Protein AF-A0A967T658-F1 (afdb_monomer)

Sequence (73 aa):
MKIHAEDIKTGLVLPGGGARGAFQVGVLKALAELLPPGCINPFQVISGTSAGAINSIVLASKARRYRVAAAEL

Solvent-accessible surface area (backbone atoms only — not comparable to full-atom values): 4171 Å² total; per-residue (Å²): 136,86,83,52,81,91,69,65,81,41,72,42,80,33,65,58,50,58,82,58,33,55,59,56,40,54,53,46,37,53,50,44,70,75,45,65,89,85,38,49,44,79,51,82,38,74,47,44,36,71,43,12,29,57,55,37,49,45,41,59,79,28,36,75,38,29,52,62,21,36,72,74,96

Mean predicted aligned error: 4.17 Å

Nearest PDB structures (foldseek):
  8brc-assembly1_A  TM=3.379E-01  e=4.379E+00  Homo sapiens
  6soz-assembly1_C  TM=3.251E-01  e=8.581E+00  Homo sapiens

Structure (mmCIF, N/CA/C/O backbone):
data_AF-A0A967T658-F1
#
_entry.id   AF-A0A967T658-F1
#
loop_
_atom_site.group_PDB
_atom_site.id
_atom_site.type_symbol
_atom_site.label_atom_id
_atom_site.label_alt_id
_atom_site.label_comp_id
_atom_site.label_asym_id
_atom_site.label_entity_id
_atom_site.label_seq_id
_atom_site.pdbx_PDB_ins_code
_atom_site.Cartn_x
_atom_site.Cartn_y
_atom_site.Cartn_z
_atom_site.occupancy
_atom_site.B_iso_or_equiv
_atom_site.auth_seq_id
_atom_site.auth_comp_id
_atom_site.auth_asym_id
_atom_site.auth_atom_id
_atom_site.pdbx_PDB_model_num
ATOM 1 N N . MET A 1 1 ? -31.386 -6.958 -9.527 1.00 53.09 1 MET A N 1
ATOM 2 C CA . MET A 1 1 ? -30.240 -7.104 -8.607 1.00 53.09 1 MET A CA 1
ATOM 3 C C . MET A 1 1 ? -30.008 -5.746 -7.959 1.00 53.09 1 MET A C 1
ATOM 5 O O . MET A 1 1 ? -29.633 -4.823 -8.668 1.00 53.09 1 MET A O 1
ATOM 9 N N . LYS A 1 2 ? -30.373 -5.569 -6.682 1.00 51.41 2 LYS A N 1
ATOM 10 C CA . LYS A 1 2 ? -30.091 -4.324 -5.951 1.00 51.41 2 LYS A CA 1
ATOM 11 C C . LYS A 1 2 ? -28.685 -4.453 -5.383 1.00 51.41 2 LYS A C 1
AT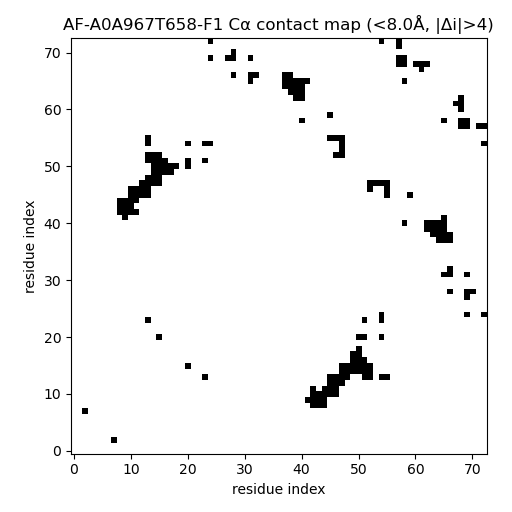OM 13 O O . LYS A 1 2 ? -28.423 -5.405 -4.661 1.00 51.41 2 LYS A O 1
ATOM 18 N N . ILE A 1 3 ? -27.794 -3.554 -5.776 1.00 58.94 3 ILE A N 1
ATOM 19 C CA . ILE A 1 3 ? -26.446 -3.467 -5.219 1.00 58.94 3 ILE A CA 1
ATOM 20 C C . ILE A 1 3 ? -26.580 -2.588 -3.982 1.00 58.94 3 ILE A C 1
ATOM 22 O O . ILE A 1 3 ? -26.983 -1.431 -4.109 1.00 58.94 3 ILE A O 1
ATOM 26 N N . HIS A 1 4 ? -26.342 -3.139 -2.798 1.00 65.75 4 HIS A N 1
ATOM 27 C CA . HIS A 1 4 ? -26.308 -2.334 -1.587 1.00 65.75 4 HIS A CA 1
ATOM 28 C C . HIS A 1 4 ? -24.924 -1.688 -1.466 1.00 65.75 4 HIS A C 1
ATOM 30 O O . HIS A 1 4 ? -23.930 -2.257 -1.918 1.00 65.75 4 HIS A O 1
ATOM 36 N N . ALA A 1 5 ? -24.837 -0.487 -0.891 1.00 62.75 5 ALA A N 1
ATOM 37 C CA . ALA A 1 5 ? -23.553 0.201 -0.742 1.00 62.75 5 ALA A CA 1
ATOM 38 C C . ALA A 1 5 ? -22.575 -0.613 0.128 1.00 62.75 5 ALA A C 1
ATOM 40 O O . ALA A 1 5 ? -21.37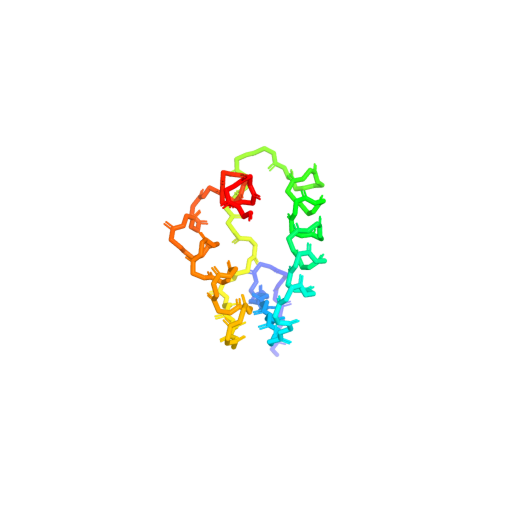7 -0.623 -0.150 1.00 62.75 5 ALA A O 1
ATOM 41 N N . GLU A 1 6 ? -23.093 -1.361 1.111 1.00 66.31 6 GLU A N 1
ATOM 42 C CA . GLU A 1 6 ? -22.327 -2.330 1.902 1.00 66.31 6 GLU A CA 1
ATOM 43 C C . GLU A 1 6 ? -21.743 -3.514 1.099 1.00 66.31 6 GLU A C 1
ATOM 45 O O . GLU A 1 6 ? -20.776 -4.126 1.552 1.00 66.31 6 GLU A O 1
ATOM 50 N N . ASP A 1 7 ? -22.251 -3.804 -0.104 1.00 71.69 7 ASP A N 1
ATOM 51 C CA . ASP A 1 7 ? -21.800 -4.923 -0.948 1.00 71.69 7 ASP A CA 1
ATOM 52 C C . ASP A 1 7 ? -20.715 -4.528 -1.968 1.00 71.69 7 ASP A C 1
ATOM 54 O O . ASP A 1 7 ? -20.201 -5.376 -2.710 1.00 71.69 7 ASP A O 1
ATOM 58 N N . ILE A 1 8 ? -20.346 -3.243 -2.040 1.00 80.75 8 ILE A N 1
ATOM 59 C CA . ILE A 1 8 ? -19.356 -2.760 -3.006 1.00 80.75 8 ILE A CA 1
ATOM 60 C C . ILE A 1 8 ? -17.947 -3.132 -2.531 1.00 80.75 8 ILE A C 1
ATOM 62 O O . ILE A 1 8 ? -17.424 -2.612 -1.544 1.00 80.75 8 ILE A O 1
ATOM 66 N N . LYS A 1 9 ? -17.295 -4.028 -3.278 1.00 86.75 9 LYS A N 1
ATOM 67 C CA . LYS A 1 9 ? -15.876 -4.351 -3.089 1.00 86.75 9 LYS A CA 1
ATOM 68 C C . LYS A 1 9 ? -15.018 -3.331 -3.827 1.00 86.75 9 LYS A C 1
ATOM 70 O O . LYS A 1 9 ? -15.091 -3.240 -5.052 1.00 86.75 9 LYS A O 1
ATOM 75 N N . THR A 1 10 ? -14.172 -2.615 -3.093 1.00 92.25 10 THR A N 1
ATOM 76 C CA . THR A 1 10 ? -13.264 -1.622 -3.672 1.00 92.25 10 THR A CA 1
ATOM 77 C C . THR A 1 10 ? -11.896 -2.254 -3.908 1.00 92.25 10 THR A C 1
ATOM 79 O O . THR A 1 10 ? -11.302 -2.860 -3.013 1.00 92.25 10 THR A O 1
ATOM 82 N N . GLY A 1 11 ? -11.397 -2.128 -5.137 1.00 95.75 11 GLY A N 1
ATOM 83 C CA . GLY A 1 11 ? -10.066 -2.582 -5.528 1.00 95.75 11 GLY A CA 1
ATOM 84 C C . GLY A 1 11 ? -9.066 -1.429 -5.608 1.00 95.75 11 GLY A C 1
ATOM 85 O O . GLY A 1 11 ? -9.399 -0.362 -6.118 1.00 95.75 11 GLY A O 1
ATOM 86 N N . LEU A 1 12 ? -7.834 -1.659 -5.154 1.00 97.31 12 LEU A N 1
ATOM 87 C CA . LEU A 1 12 ? -6.697 -0.753 -5.324 1.00 97.31 12 LEU A CA 1
ATOM 88 C C . LEU A 1 12 ? -5.679 -1.366 -6.291 1.00 97.31 12 LEU A C 1
ATOM 90 O O . LEU A 1 12 ? -5.222 -2.490 -6.089 1.00 97.31 12 LEU A O 1
ATOM 94 N N . VAL A 1 13 ? -5.285 -0.611 -7.318 1.00 97.62 13 VAL A N 1
ATOM 95 C CA . VAL A 1 13 ? -4.261 -1.023 -8.289 1.00 97.62 13 VAL A CA 1
ATOM 96 C C . VAL A 1 13 ? -3.060 -0.091 -8.183 1.00 97.62 13 VAL A C 1
ATOM 98 O O . VAL A 1 13 ? -3.178 1.108 -8.421 1.00 97.62 13 VAL A O 1
ATOM 101 N N . LEU A 1 14 ? -1.900 -0.652 -7.840 1.00 97.69 14 LEU A N 1
ATOM 102 C CA . LEU A 1 14 ? -0.635 0.064 -7.701 1.00 97.69 14 LEU A CA 1
ATOM 103 C C . LEU A 1 14 ? 0.318 -0.328 -8.843 1.00 97.69 14 LEU A C 1
ATOM 105 O O . LEU A 1 14 ? 0.975 -1.374 -8.783 1.00 97.69 14 LEU A O 1
ATOM 109 N N . PRO A 1 15 ? 0.409 0.480 -9.914 1.00 96.94 15 PRO A N 1
ATOM 110 C CA . PRO A 1 15 ? 1.297 0.175 -11.026 1.00 96.94 15 PRO A CA 1
ATOM 111 C C . PRO A 1 15 ? 2.771 0.275 -10.611 1.00 96.94 15 PRO A C 1
ATOM 113 O O . PRO A 1 15 ? 3.128 0.926 -9.625 1.00 96.94 15 PRO A O 1
ATOM 116 N N . GLY A 1 16 ? 3.650 -0.343 -11.401 1.00 95.62 16 GLY A N 1
ATOM 117 C CA . GLY A 1 16 ? 5.093 -0.156 -11.256 1.00 95.62 16 GLY A CA 1
ATOM 118 C C . GLY A 1 16 ? 5.513 1.289 -11.544 1.00 95.62 16 GLY A C 1
ATOM 119 O O . GLY A 1 16 ? 4.868 1.999 -12.313 1.00 95.62 16 GLY A O 1
ATOM 120 N N . GLY A 1 17 ? 6.612 1.735 -10.934 1.00 90.00 17 GLY A N 1
ATOM 121 C CA . GLY A 1 17 ? 7.081 3.116 -11.113 1.00 90.00 17 GLY A CA 1
ATOM 122 C C . GLY A 1 17 ? 8.499 3.424 -10.630 1.00 90.00 17 GLY A C 1
ATOM 123 O O . GLY A 1 17 ? 8.939 4.567 -10.776 1.00 90.00 17 GLY A O 1
ATOM 124 N N . GLY A 1 18 ? 9.224 2.443 -10.073 1.00 91.94 18 GLY A N 1
ATOM 125 C CA . GLY A 1 18 ? 10.520 2.674 -9.426 1.00 91.94 18 GLY A CA 1
ATOM 126 C C . GLY A 1 18 ? 10.398 3.731 -8.326 1.00 91.94 18 GLY A C 1
ATOM 127 O O . GLY A 1 18 ? 9.452 3.694 -7.540 1.00 91.94 18 GLY A O 1
ATOM 128 N N . ALA A 1 19 ? 11.287 4.727 -8.335 1.00 90.69 19 ALA A N 1
ATOM 129 C CA . ALA A 1 19 ? 11.252 5.854 -7.398 1.00 90.69 19 ALA A CA 1
ATOM 130 C C . ALA A 1 19 ? 9.912 6.623 -7.393 1.00 90.69 19 ALA A C 1
ATOM 132 O O . ALA A 1 19 ? 9.499 7.142 -6.360 1.00 90.69 19 ALA A O 1
ATOM 133 N N . ARG A 1 20 ? 9.171 6.638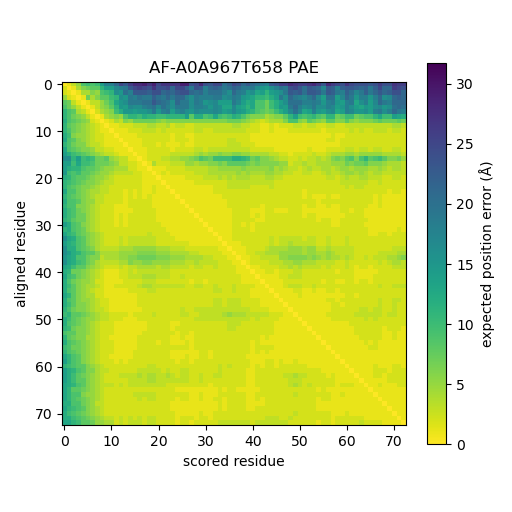 -8.513 1.00 92.38 20 ARG A N 1
ATOM 134 C CA . ARG A 1 20 ? 7.848 7.293 -8.598 1.00 92.38 20 ARG A CA 1
ATOM 135 C C . ARG A 1 20 ? 6.771 6.594 -7.763 1.00 92.38 20 ARG A C 1
ATOM 137 O O . ARG A 1 20 ? 5.707 7.168 -7.553 1.00 92.38 20 ARG A O 1
ATOM 144 N N . GLY A 1 21 ? 7.048 5.397 -7.238 1.00 92.31 21 GLY A N 1
ATOM 145 C CA . GLY A 1 21 ? 6.211 4.751 -6.226 1.00 92.31 21 GLY A CA 1
ATOM 146 C C . GLY A 1 21 ? 6.005 5.617 -4.977 1.00 92.31 21 GLY A C 1
ATOM 147 O O . GLY A 1 21 ? 4.968 5.495 -4.333 1.00 92.31 21 GLY A O 1
ATOM 148 N N . ALA A 1 22 ? 6.911 6.561 -4.688 1.00 94.19 22 ALA A N 1
ATOM 149 C CA . ALA A 1 22 ? 6.761 7.518 -3.591 1.00 94.19 22 ALA A CA 1
ATOM 150 C C . ALA A 1 22 ? 5.509 8.410 -3.723 1.00 94.19 22 ALA A C 1
ATOM 152 O O . ALA A 1 22 ? 4.904 8.777 -2.719 1.00 94.19 22 ALA A O 1
ATOM 153 N N . PHE A 1 23 ? 5.057 8.713 -4.946 1.00 95.94 23 PHE A N 1
ATOM 154 C CA . PHE A 1 23 ? 3.808 9.459 -5.137 1.00 95.94 23 PHE A CA 1
ATOM 155 C C . PHE A 1 23 ? 2.590 8.648 -4.689 1.00 95.94 23 PHE A C 1
ATOM 157 O O . PHE A 1 23 ? 1.670 9.198 -4.090 1.00 95.94 23 PHE A O 1
ATOM 164 N N . GLN A 1 24 ? 2.613 7.329 -4.909 1.00 96.19 24 GLN A N 1
ATOM 165 C CA . GLN A 1 24 ? 1.565 6.433 -4.415 1.00 96.19 24 GLN A CA 1
ATOM 166 C C . GLN A 1 24 ? 1.539 6.442 -2.883 1.00 96.19 24 GLN A C 1
ATOM 168 O O . GLN A 1 24 ? 0.466 6.541 -2.297 1.00 96.19 24 GLN A O 1
ATOM 173 N N . VAL A 1 25 ? 2.710 6.414 -2.236 1.00 96.94 25 VAL A N 1
ATOM 174 C CA . VAL A 1 25 ? 2.832 6.498 -0.770 1.00 96.94 25 VAL A CA 1
ATOM 175 C C . VAL A 1 25 ? 2.201 7.781 -0.229 1.00 96.94 25 VAL A C 1
ATOM 177 O O . VAL A 1 25 ? 1.418 7.720 0.715 1.00 96.94 25 VAL A O 1
ATOM 180 N N . GLY A 1 26 ? 2.475 8.932 -0.853 1.00 97.88 26 GLY A N 1
ATOM 181 C CA . GLY A 1 26 ? 1.864 10.207 -0.466 1.00 97.88 26 GLY A CA 1
ATOM 182 C C . GLY A 1 26 ? 0.333 10.177 -0.524 1.00 97.88 26 GLY A C 1
ATOM 183 O O . GLY A 1 26 ? -0.327 10.570 0.436 1.00 97.88 26 GLY A O 1
ATOM 184 N N . VAL A 1 27 ? -0.239 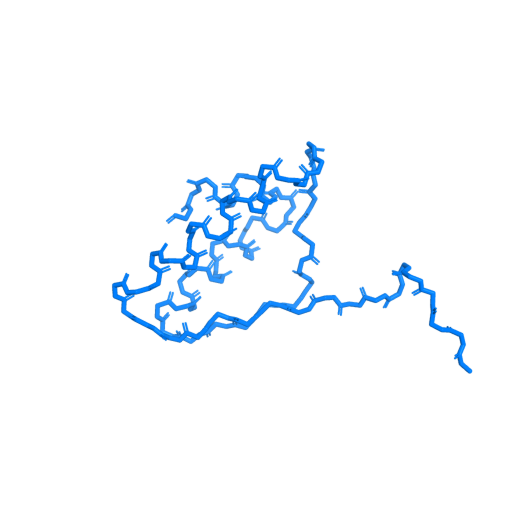9.631 -1.603 1.00 97.69 27 VAL A N 1
ATOM 185 C CA . VAL A 1 27 ? -1.700 9.472 -1.743 1.00 97.69 27 VAL A CA 1
ATOM 186 C C . VAL A 1 27 ? -2.267 8.547 -0.662 1.00 97.69 27 VAL A C 1
ATOM 188 O O . VAL A 1 27 ? -3.285 8.859 -0.048 1.00 97.69 27 VAL A O 1
ATOM 191 N N . LEU A 1 28 ? -1.605 7.421 -0.389 1.00 97.44 28 LEU A N 1
ATOM 192 C CA . LEU A 1 28 ? -2.056 6.450 0.611 1.00 97.44 28 LEU A CA 1
ATOM 193 C C . LEU A 1 28 ? -2.005 7.017 2.038 1.00 97.44 28 LEU A C 1
ATOM 195 O O . LEU A 1 28 ? -2.904 6.728 2.833 1.00 97.44 28 LEU A O 1
ATOM 199 N N . LYS A 1 29 ? -1.011 7.865 2.339 1.00 97.88 29 LYS A N 1
ATOM 200 C CA . LYS A 1 29 ? -0.912 8.619 3.599 1.00 97.88 29 LYS A CA 1
ATOM 201 C C . LYS A 1 29 ? -2.026 9.656 3.729 1.00 97.88 29 LYS A C 1
ATOM 203 O O . LYS A 1 29 ? -2.713 9.657 4.745 1.00 97.88 29 LYS A O 1
ATOM 208 N N . ALA A 1 30 ? -2.298 10.435 2.682 1.00 98.12 30 ALA A N 1
ATOM 209 C CA . ALA A 1 30 ? -3.417 11.381 2.681 1.00 98.12 30 ALA A CA 1
ATOM 210 C C . ALA A 1 30 ? -4.771 10.674 2.893 1.00 98.12 30 ALA A C 1
ATOM 212 O O . ALA A 1 30 ? -5.605 11.123 3.675 1.00 98.12 30 ALA A O 1
ATOM 213 N N . LEU A 1 31 ? -4.982 9.507 2.272 1.00 96.69 31 LEU A N 1
ATOM 214 C CA . LEU A 1 31 ? -6.180 8.698 2.520 1.00 96.69 31 LEU A CA 1
ATOM 215 C C . LEU A 1 31 ? -6.298 8.264 3.990 1.00 96.69 31 LEU A C 1
ATOM 217 O O . LEU A 1 31 ? -7.399 8.224 4.530 1.00 96.69 31 LEU A O 1
ATOM 221 N N . ALA A 1 32 ? -5.185 7.954 4.657 1.00 96.56 32 ALA A N 1
ATOM 222 C CA . ALA A 1 32 ? -5.191 7.548 6.062 1.00 96.56 32 ALA A CA 1
ATOM 223 C 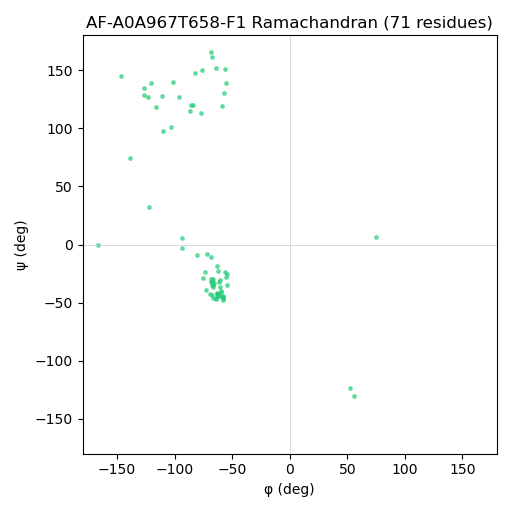C . ALA A 1 32 ? -5.613 8.682 7.015 1.00 96.56 32 ALA A C 1
ATOM 225 O O . ALA A 1 32 ? -6.201 8.404 8.067 1.00 96.56 32 ALA A O 1
ATOM 226 N N . GLU A 1 33 ? -5.338 9.933 6.636 1.00 96.88 33 GLU A N 1
ATOM 227 C CA . GLU A 1 33 ? -5.774 11.141 7.345 1.00 96.88 33 GLU A CA 1
ATOM 228 C C . GLU A 1 33 ? -7.274 11.398 7.163 1.00 96.88 33 GLU A C 1
ATOM 230 O O . GLU A 1 33 ? -7.954 11.759 8.123 1.00 96.88 33 GLU A O 1
ATOM 235 N N . LEU A 1 34 ? -7.803 11.156 5.959 1.00 96.25 34 LEU A N 1
ATOM 236 C CA . LEU A 1 34 ? -9.22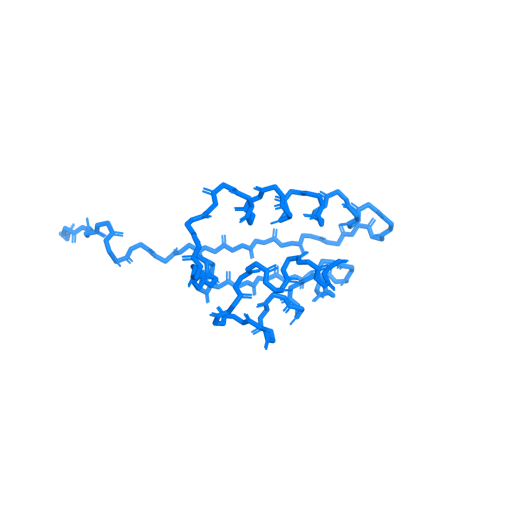0 11.362 5.636 1.00 96.25 34 LEU A CA 1
ATOM 237 C C . LEU A 1 34 ? -10.140 10.275 6.210 1.00 96.25 34 LEU A C 1
ATOM 239 O O . LEU A 1 34 ? -11.313 10.532 6.479 1.00 96.25 34 LEU A O 1
ATOM 243 N N . LEU A 1 35 ? -9.638 9.050 6.379 1.00 94.25 35 LEU A N 1
ATOM 244 C CA . LEU A 1 35 ? -10.431 7.932 6.890 1.00 94.25 35 LEU A CA 1
ATOM 245 C C . LEU A 1 35 ? -10.643 8.017 8.411 1.00 94.25 35 LEU A C 1
ATOM 247 O O . LEU A 1 35 ? -9.756 8.488 9.131 1.00 94.25 35 LEU A O 1
ATOM 251 N N . PRO A 1 36 ? -11.768 7.492 8.940 1.00 94.00 36 PRO A N 1
ATOM 252 C CA . PRO A 1 36 ? -12.028 7.466 10.376 1.00 94.00 36 PRO A CA 1
ATOM 253 C C . PRO A 1 36 ? -10.922 6.763 11.186 1.00 94.00 36 PRO A C 1
ATOM 255 O O . PRO A 1 36 ? -10.275 5.828 10.696 1.00 94.00 36 PRO A O 1
ATOM 258 N N . PRO A 1 37 ? -10.704 7.149 12.456 1.00 91.88 37 PRO A N 1
ATOM 259 C CA . PRO A 1 37 ? -9.820 6.412 13.352 1.00 91.88 37 PRO A CA 1
ATOM 260 C C . PRO A 1 37 ? -10.224 4.940 13.476 1.00 91.88 37 PRO A C 1
ATOM 262 O O . PRO A 1 37 ? -11.403 4.617 13.561 1.00 91.88 37 PRO A O 1
ATOM 265 N N . GLY A 1 38 ? -9.238 4.038 13.485 1.00 89.69 38 GLY A N 1
ATOM 266 C CA . GLY A 1 38 ? -9.485 2.594 13.592 1.00 89.69 38 GLY A CA 1
ATOM 267 C C . GLY A 1 38 ? -10.028 1.933 12.319 1.00 89.69 38 GLY A C 1
ATOM 268 O O . GLY A 1 38 ? -10.339 0.745 12.353 1.00 89.69 38 GLY A O 1
ATOM 269 N N . CYS A 1 39 ? -10.115 2.664 11.201 1.00 92.00 39 CYS A N 1
ATOM 270 C CA . CYS A 1 39 ? -10.552 2.107 9.926 1.00 92.00 39 CYS A CA 1
ATOM 271 C C . CYS A 1 39 ? -9.661 0.922 9.498 1.00 92.00 39 CYS A C 1
ATOM 273 O O . CYS A 1 39 ? -8.422 1.000 9.495 1.00 92.00 39 CYS A O 1
ATOM 275 N N . ILE A 1 40 ? -10.313 -0.186 9.138 1.00 94.44 40 ILE A N 1
ATOM 276 C CA . ILE A 1 40 ? -9.677 -1.292 8.418 1.00 94.44 40 ILE A CA 1
ATOM 277 C C . ILE A 1 40 ? -9.317 -0.834 7.004 1.00 94.44 40 ILE A C 1
ATOM 279 O O . ILE A 1 40 ? -9.784 0.200 6.541 1.00 94.44 40 ILE A O 1
ATOM 283 N N . ASN A 1 41 ? -8.485 -1.591 6.298 1.00 95.00 41 ASN A N 1
ATOM 284 C CA . ASN A 1 41 ? -8.157 -1.262 4.919 1.00 95.00 41 ASN A CA 1
ATOM 285 C C . ASN A 1 41 ? -9.442 -1.217 4.061 1.00 95.00 41 ASN A C 1
ATOM 287 O O . ASN A 1 41 ? -10.121 -2.242 3.965 1.00 95.00 41 ASN A O 1
ATOM 291 N N . PRO A 1 42 ? -9.783 -0.063 3.448 1.00 93.50 42 PRO A N 1
ATOM 292 C CA . PRO A 1 42 ? -10.994 0.072 2.638 1.00 93.50 42 PRO A CA 1
ATOM 293 C C . PRO A 1 42 ? -10.891 -0.668 1.296 1.00 93.50 42 PRO A C 1
ATOM 295 O O . PRO A 1 42 ? -11.881 -0.761 0.576 1.00 93.50 42 PRO A O 1
ATOM 298 N N . PHE A 1 43 ? -9.707 -1.183 0.953 1.00 95.19 43 PHE A N 1
ATOM 299 C CA . PHE A 1 43 ? -9.438 -1.921 -0.273 1.00 95.19 43 PHE A CA 1
ATOM 300 C C . PHE A 1 43 ? -9.353 -3.419 0.027 1.00 95.19 43 PHE A C 1
ATOM 302 O O . PHE A 1 43 ? -8.333 -3.922 0.503 1.00 95.19 43 PHE A O 1
ATOM 309 N N . GLN A 1 44 ? -10.431 -4.148 -0.263 1.00 93.25 44 GLN A N 1
ATOM 310 C CA . GLN A 1 44 ? -10.505 -5.598 -0.052 1.00 93.25 44 GLN A CA 1
ATOM 311 C C . GLN A 1 44 ? -9.675 -6.377 -1.077 1.00 93.25 44 GLN A C 1
ATOM 313 O O . GLN A 1 44 ? -9.283 -7.516 -0.827 1.00 93.25 44 GLN A O 1
ATOM 318 N N . VAL A 1 45 ? -9.420 -5.769 -2.235 1.00 95.56 45 VAL A N 1
ATOM 319 C CA . VAL A 1 45 ? -8.578 -6.330 -3.290 1.00 95.56 45 VAL A CA 1
ATOM 320 C C . VAL A 1 45 ? -7.459 -5.344 -3.575 1.00 95.56 45 VAL A C 1
ATOM 322 O O . VAL A 1 45 ? -7.715 -4.174 -3.850 1.00 95.56 45 VAL A O 1
ATOM 325 N N . ILE A 1 46 ? -6.215 -5.812 -3.526 1.00 97.25 46 ILE A N 1
ATOM 326 C CA . ILE A 1 46 ? -5.043 -5.001 -3.852 1.00 97.25 46 ILE A CA 1
ATOM 327 C C . ILE A 1 46 ? -4.238 -5.745 -4.907 1.00 97.25 46 ILE A C 1
ATOM 329 O O . ILE A 1 46 ? -3.910 -6.916 -4.730 1.00 97.25 46 ILE A O 1
ATOM 333 N N . SER A 1 47 ? -3.909 -5.057 -5.993 1.00 97.75 47 SER A N 1
ATOM 334 C CA . SER A 1 47 ? -2.982 -5.541 -7.009 1.00 97.75 47 SER A CA 1
ATOM 335 C C . SER A 1 47 ? -1.813 -4.576 -7.121 1.00 97.75 47 SER A C 1
ATOM 337 O O . SER A 1 47 ? -2.005 -3.360 -7.089 1.00 97.75 47 SER A O 1
ATOM 339 N N . GLY A 1 48 ? -0.603 -5.111 -7.251 1.00 97.56 48 GLY A N 1
ATOM 340 C CA . GLY A 1 48 ? 0.611 -4.317 -7.353 1.00 97.56 48 GLY A CA 1
ATOM 341 C C . GLY A 1 48 ? 1.635 -4.979 -8.258 1.00 97.56 48 GLY A C 1
ATOM 342 O O . GLY A 1 48 ? 1.742 -6.201 -8.298 1.00 97.56 48 GLY A O 1
ATOM 343 N N . THR A 1 49 ? 2.404 -4.181 -8.996 1.00 97.69 49 THR A N 1
ATOM 344 C CA . THR A 1 49 ? 3.494 -4.676 -9.855 1.00 97.69 49 THR A CA 1
ATOM 345 C C . THR A 1 49 ? 4.797 -3.953 -9.528 1.00 97.69 49 THR A C 1
ATOM 347 O O . THR A 1 49 ? 4.812 -2.728 -9.418 1.00 97.69 49 THR A O 1
ATOM 350 N N . SER A 1 50 ? 5.910 -4.689 -9.407 1.00 96.62 50 SER A N 1
ATOM 351 C CA . SER A 1 50 ? 7.242 -4.123 -9.124 1.00 96.62 50 SER A CA 1
ATOM 352 C C . SER A 1 50 ? 7.218 -3.210 -7.879 1.00 96.62 50 SER A C 1
ATOM 354 O O . SER A 1 50 ? 6.774 -3.651 -6.823 1.00 96.62 50 SER A O 1
ATOM 356 N N . ALA A 1 51 ? 7.627 -1.941 -7.977 1.00 95.12 51 ALA A N 1
ATOM 357 C CA . ALA A 1 51 ? 7.562 -0.982 -6.868 1.00 95.12 51 ALA A CA 1
ATOM 358 C C . ALA A 1 51 ? 6.148 -0.844 -6.260 1.00 95.12 51 ALA A C 1
ATOM 360 O O . ALA A 1 51 ? 6.012 -0.714 -5.048 1.00 95.12 51 ALA A O 1
ATOM 361 N N . GLY A 1 52 ? 5.091 -0.946 -7.074 1.00 97.31 52 GLY A N 1
ATOM 362 C CA . GLY A 1 52 ? 3.715 -0.942 -6.576 1.00 97.31 52 GLY A CA 1
ATOM 363 C C . GLY A 1 52 ? 3.380 -2.185 -5.746 1.00 97.31 52 GLY A C 1
ATOM 364 O O . GLY A 1 52 ? 2.631 -2.083 -4.782 1.00 97.31 52 GLY A O 1
ATOM 365 N N . ALA A 1 53 ? 3.990 -3.340 -6.045 1.00 97.50 53 ALA A N 1
ATOM 366 C CA . ALA A 1 53 ? 3.814 -4.563 -5.256 1.00 97.50 53 ALA A CA 1
ATOM 367 C C . ALA A 1 53 ? 4.396 -4.429 -3.839 1.00 97.50 53 ALA A C 1
ATOM 369 O O . ALA A 1 53 ? 3.826 -4.967 -2.892 1.00 97.50 53 ALA A O 1
ATOM 370 N N . ILE A 1 54 ? 5.486 -3.669 -3.683 1.00 96.56 54 ILE A N 1
ATOM 371 C CA . ILE A 1 54 ? 6.071 -3.354 -2.371 1.00 96.56 54 ILE A CA 1
ATOM 372 C C . ILE A 1 54 ? 5.077 -2.531 -1.540 1.00 96.56 54 ILE A C 1
ATOM 374 O O . ILE A 1 54 ? 4.791 -2.866 -0.393 1.00 96.56 54 ILE A O 1
ATOM 378 N N . ASN A 1 55 ? 4.460 -1.512 -2.136 1.00 96.62 55 ASN A N 1
ATOM 379 C CA . ASN A 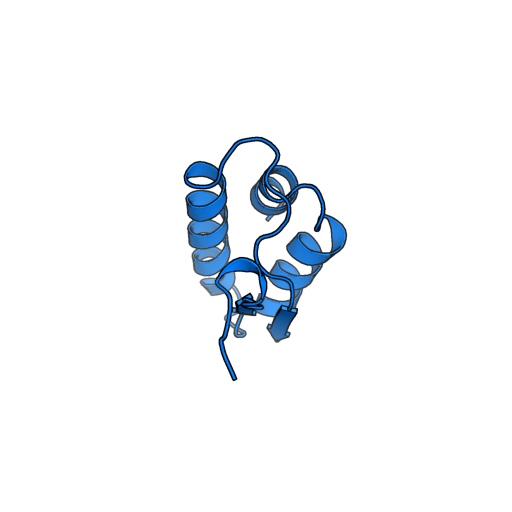1 55 ? 3.420 -0.744 -1.451 1.00 96.62 55 ASN A CA 1
ATOM 380 C C . ASN A 1 55 ? 2.193 -1.622 -1.121 1.00 96.62 55 ASN A C 1
ATOM 382 O O . ASN A 1 55 ? 1.652 -1.569 -0.014 1.00 96.62 55 ASN A O 1
ATOM 386 N N . SER A 1 56 ? 1.772 -2.485 -2.053 1.00 97.69 56 SER A N 1
ATOM 387 C CA . SER A 1 56 ? 0.644 -3.402 -1.855 1.00 97.69 56 SER A CA 1
ATOM 388 C C . SER A 1 56 ? 0.870 -4.380 -0.701 1.00 97.69 56 SER A C 1
ATOM 390 O O . SER A 1 56 ? -0.044 -4.580 0.100 1.00 97.69 56 SER A O 1
ATOM 392 N N . ILE A 1 57 ? 2.063 -4.980 -0.586 1.00 97.69 57 ILE A N 1
ATOM 393 C CA . ILE A 1 57 ? 2.336 -5.979 0.457 1.00 97.69 57 ILE A CA 1
ATOM 394 C C . ILE A 1 57 ? 2.328 -5.346 1.853 1.00 97.69 57 ILE A C 1
ATOM 396 O O . ILE A 1 57 ? 1.834 -5.971 2.791 1.00 97.69 57 ILE A O 1
ATOM 400 N N . VAL A 1 58 ? 2.783 -4.096 2.005 1.00 97.62 58 VAL A N 1
ATOM 401 C CA . VAL A 1 58 ? 2.724 -3.369 3.287 1.00 97.62 58 VAL A CA 1
ATOM 402 C C . VAL A 1 58 ? 1.272 -3.142 3.717 1.00 97.62 58 VAL A C 1
ATOM 404 O O . VAL A 1 58 ? 0.910 -3.467 4.853 1.00 97.62 58 VAL A O 1
ATOM 407 N N . LEU A 1 59 ? 0.418 -2.672 2.798 1.00 97.50 59 LEU A N 1
ATOM 408 C CA . LEU A 1 59 ? -1.016 -2.482 3.050 1.00 97.50 59 LEU A CA 1
ATOM 409 C C . LEU A 1 59 ? -1.739 -3.793 3.381 1.00 97.50 59 LEU A C 1
ATOM 411 O O . LEU A 1 59 ? -2.560 -3.833 4.300 1.00 97.50 59 LEU A O 1
ATOM 415 N N . ALA A 1 60 ? -1.430 -4.869 2.655 1.00 96.81 60 ALA A N 1
ATOM 416 C CA . ALA A 1 60 ? -2.044 -6.178 2.860 1.00 96.81 60 ALA A CA 1
ATOM 417 C C . ALA A 1 60 ? -1.602 -6.822 4.185 1.00 96.81 60 ALA A C 1
ATOM 419 O O . ALA A 1 60 ? -2.436 -7.313 4.946 1.00 96.81 60 ALA A O 1
ATOM 420 N N . SER A 1 61 ? -0.310 -6.743 4.522 1.00 97.44 61 SER A N 1
ATOM 421 C CA . SER A 1 61 ? 0.252 -7.316 5.758 1.00 97.44 61 SER A CA 1
ATOM 422 C C . SER A 1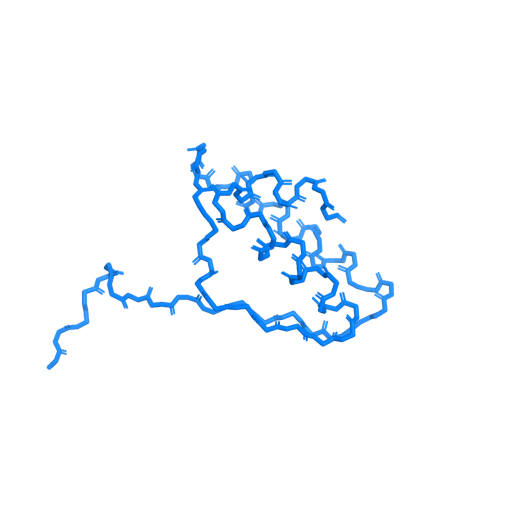 61 ? -0.339 -6.691 7.023 1.00 97.44 61 SER A C 1
ATOM 424 O O . SER A 1 61 ? -0.322 -7.292 8.097 1.00 97.44 61 SER A O 1
ATOM 426 N N . LYS A 1 62 ? -0.882 -5.474 6.907 1.00 96.38 62 LYS A N 1
ATOM 427 C CA . LYS A 1 62 ? -1.508 -4.727 8.001 1.00 96.38 62 LYS A CA 1
ATOM 428 C C . LYS A 1 62 ? -2.962 -4.366 7.693 1.00 96.38 62 LYS A C 1
ATOM 430 O O . LYS A 1 62 ? -3.462 -3.367 8.202 1.00 96.38 62 LYS A O 1
ATOM 435 N N . ALA A 1 63 ? -3.676 -5.208 6.940 1.00 94.69 63 ALA A N 1
ATOM 436 C CA . ALA A 1 63 ? -5.028 -4.921 6.445 1.00 94.69 63 ALA A CA 1
ATOM 437 C C . ALA A 1 63 ? -6.060 -4.543 7.529 1.00 94.69 63 ALA A C 1
ATOM 439 O O . ALA A 1 63 ? -7.011 -3.820 7.249 1.00 94.69 63 ALA A O 1
ATOM 440 N N . ARG A 1 64 ? -5.879 -4.974 8.785 1.00 96.31 64 ARG A N 1
ATOM 441 C CA . ARG A 1 64 ? -6.767 -4.590 9.903 1.00 96.31 64 ARG A CA 1
ATOM 442 C C . ARG A 1 64 ? -6.474 -3.209 10.505 1.00 96.31 64 ARG A C 1
ATOM 444 O O . ARG A 1 64 ? -7.233 -2.755 11.348 1.00 96.31 64 ARG A O 1
ATOM 451 N N . ARG A 1 65 ? -5.367 -2.562 10.130 1.00 95.94 65 ARG A N 1
ATOM 452 C CA . ARG A 1 65 ? -4.892 -1.294 10.705 1.00 95.94 65 ARG A CA 1
ATOM 453 C C . ARG A 1 65 ? -4.373 -0.378 9.595 1.00 95.94 65 ARG A C 1
ATOM 455 O O . ARG A 1 65 ? -3.163 -0.205 9.459 1.00 95.94 65 ARG A O 1
ATOM 462 N N . TYR A 1 66 ? -5.280 0.215 8.813 1.00 96.62 66 TYR A N 1
ATOM 463 C CA . TYR A 1 66 ? -4.908 0.972 7.610 1.00 96.62 66 TYR A CA 1
ATOM 464 C C . TYR A 1 66 ? -3.943 2.128 7.901 1.00 96.62 66 TYR A C 1
ATOM 466 O O . TYR A 1 66 ? -2.929 2.264 7.227 1.00 96.62 66 TYR A O 1
ATOM 474 N N . ARG A 1 67 ? -4.197 2.912 8.958 1.00 96.88 67 ARG A N 1
ATOM 475 C CA . ARG A 1 67 ? -3.316 4.030 9.346 1.00 96.88 67 ARG A CA 1
ATOM 476 C C . ARG A 1 67 ? -1.890 3.587 9.679 1.00 96.88 67 ARG A C 1
ATOM 478 O O . ARG A 1 67 ? -0.943 4.254 9.289 1.00 96.88 67 ARG A O 1
ATOM 485 N N . VAL A 1 68 ? -1.741 2.451 10.364 1.00 97.38 68 VAL A N 1
ATOM 486 C CA . VAL A 1 68 ? -0.418 1.880 10.676 1.00 97.38 68 VAL A CA 1
ATOM 487 C C . VAL A 1 68 ? 0.262 1.418 9.392 1.00 97.38 68 VAL A C 1
ATOM 489 O O . VAL A 1 68 ? 1.433 1.698 9.178 1.00 97.38 68 VAL A O 1
ATOM 492 N N . ALA A 1 69 ? -0.489 0.761 8.506 1.00 97.50 69 ALA A N 1
ATOM 493 C CA . ALA A 1 69 ? 0.018 0.340 7.209 1.00 97.50 69 ALA A CA 1
ATOM 494 C C . ALA A 1 69 ? 0.531 1.524 6.379 1.00 97.50 69 ALA A C 1
ATOM 496 O O . ALA A 1 69 ? 1.642 1.464 5.870 1.00 97.50 69 ALA A O 1
ATOM 497 N N . ALA A 1 70 ? -0.248 2.605 6.290 1.00 97.31 70 ALA A N 1
ATOM 498 C CA . ALA A 1 70 ? 0.104 3.793 5.522 1.00 97.31 70 ALA A CA 1
ATOM 499 C C . ALA A 1 70 ? 1.291 4.571 6.113 1.00 97.31 70 ALA A C 1
ATOM 501 O O . ALA A 1 70 ? 2.067 5.152 5.361 1.00 97.31 70 ALA A O 1
ATOM 502 N N . ALA A 1 71 ? 1.455 4.579 7.439 1.00 96.75 71 ALA A N 1
ATOM 503 C CA . ALA A 1 71 ? 2.600 5.211 8.094 1.00 96.75 71 ALA A CA 1
ATOM 504 C C . ALA A 1 71 ? 3.926 4.478 7.821 1.00 96.75 71 ALA A C 1
ATOM 506 O O . ALA A 1 71 ? 4.975 5.115 7.793 1.00 96.75 71 ALA A O 1
ATOM 507 N N . GLU A 1 72 ? 3.867 3.161 7.606 1.00 96.38 72 GLU A N 1
ATOM 508 C CA . GLU A 1 72 ? 5.023 2.295 7.336 1.00 96.38 72 GLU A CA 1
ATOM 509 C C . GLU A 1 72 ? 5.322 2.090 5.838 1.00 96.38 72 GLU A C 1
ATOM 511 O O . GLU A 1 72 ? 6.195 1.295 5.489 1.00 96.38 72 GLU A O 1
ATOM 516 N N . LEU A 1 73 ? 4.593 2.791 4.963 1.00 94.00 73 LEU A N 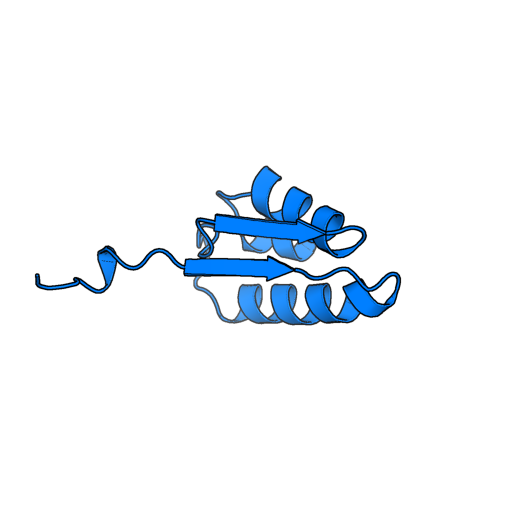1
ATOM 517 C CA . LEU A 1 73 ? 4.944 2.972 3.552 1.00 94.00 73 LEU A CA 1
ATOM 518 C C . LEU A 1 73 ? 6.010 4.062 3.390 1.00 94.00 73 LEU A C 1
ATOM 520 O O . LEU A 1 73 ? 6.899 3.874 2.537 1.00 94.00 73 LEU A O 1
#

pLDDT: mean 92.14, std 10.61, range [51.41, 98.12]

Secondary structure (DSSP, 8-state):
----GGG-PPEEEE---GGGHHHHHHHHHHHHHHSPTTPPPS-SEEEE-THHHHHHHHHHHTTT-HHHHHHT-

Radius of gyration: 12.72 Å; Cα contacts (8 Å, |Δi|>4): 101; chains: 1; bounding box: 42×19×25 Å

Foldseek 3Di:
DDQDPVNDAAAAEFEDDVVCSVVVLVVLQVVLVVDDPQDFASHPHYHYDDSRVVLRCLCVVRRRHSNVSSVVD